Protein AF-A0A915HJ52-F1 (afdb_monomer)

Nearest PDB structures (foldseek):
  5urd-assembly2_B  TM=9.051E-01  e=7.622E-12  Rattus norvegicus
  4yaw-assembly2_B  TM=9.051E-01  e=9.285E-12  Rattus norvegicus
  4yau-assembly2_B  TM=9.043E-01  e=3.696E-11  Rattus norvegicus
  4yaf-assembly2_B  TM=9.057E-01  e=5.485E-11  Rattus norvegicus
  4y9u-assembly2_B  TM=9.051E-01  e=6.256E-11  Rattus norvegicus

Organism: Romanomermis culicivorax (NCBI:txid13658)

Structure (mmCIF, N/CA/C/O backbone):
data_AF-A0A915HJ52-F1
#
_entry.id   AF-A0A915HJ52-F1
#
loop_
_atom_site.group_PDB
_atom_site.id
_atom_site.type_symbol
_atom_site.label_atom_id
_atom_site.label_alt_id
_atom_site.label_comp_id
_atom_site.label_asym_id
_atom_site.label_entity_id
_atom_site.label_seq_id
_atom_site.pdbx_PDB_ins_code
_atom_site.Cartn_x
_atom_site.Cartn_y
_atom_site.Cartn_z
_atom_site.occupancy
_atom_site.B_iso_or_equiv
_atom_site.auth_seq_id
_atom_site.auth_comp_id
_atom_site.auth_asym_id
_atom_site.auth_atom_id
_atom_site.pdbx_PDB_model_num
ATOM 1 N N . MET A 1 1 ? 25.979 -25.169 0.593 1.00 33.03 1 MET A N 1
ATOM 2 C CA . MET A 1 1 ? 25.124 -24.935 1.778 1.00 33.03 1 MET A CA 1
ATOM 3 C C . MET A 1 1 ? 25.389 -23.531 2.309 1.00 33.03 1 MET A C 1
ATOM 5 O O . MET A 1 1 ? 26.380 -23.335 2.996 1.00 33.03 1 MET A O 1
ATOM 9 N N . ARG A 1 2 ? 24.566 -22.539 1.954 1.00 26.84 2 ARG A N 1
ATOM 10 C CA . ARG A 1 2 ? 24.573 -21.218 2.603 1.00 26.84 2 ARG A CA 1
ATOM 11 C C . ARG A 1 2 ? 23.201 -21.026 3.238 1.00 26.84 2 ARG A C 1
ATOM 13 O O . ARG A 1 2 ? 22.196 -21.135 2.545 1.00 26.84 2 ARG A O 1
ATOM 20 N N . ARG A 1 3 ? 23.181 -20.844 4.558 1.00 34.38 3 ARG A N 1
ATOM 21 C CA . ARG A 1 3 ? 21.991 -20.479 5.329 1.00 34.38 3 ARG A CA 1
ATOM 22 C C . ARG A 1 3 ? 21.735 -18.994 5.070 1.00 34.38 3 ARG A C 1
ATOM 24 O O . ARG A 1 3 ? 22.523 -18.172 5.519 1.00 34.38 3 ARG A O 1
ATOM 31 N N . SER A 1 4 ? 20.692 -18.665 4.317 1.00 31.42 4 SER A N 1
ATOM 32 C CA . SER A 1 4 ? 20.144 -17.311 4.267 1.00 31.42 4 SER A CA 1
ATOM 33 C C . SER A 1 4 ? 19.200 -17.141 5.457 1.00 31.42 4 SER A C 1
ATOM 35 O O . SER A 1 4 ? 18.207 -17.855 5.589 1.00 31.42 4 SER A O 1
ATOM 37 N N . SER A 1 5 ? 19.555 -16.234 6.364 1.00 38.84 5 SER A N 1
ATOM 38 C CA . SER A 1 5 ? 18.674 -15.739 7.416 1.00 38.84 5 SER A CA 1
ATOM 39 C C . SER A 1 5 ? 17.611 -14.862 6.765 1.00 38.84 5 SER A C 1
ATOM 41 O O . SER A 1 5 ? 17.910 -13.754 6.329 1.00 38.84 5 SER A O 1
ATOM 43 N N . ILE A 1 6 ? 16.387 -15.362 6.670 1.00 35.47 6 ILE A N 1
ATOM 44 C CA . ILE A 1 6 ? 15.240 -14.545 6.284 1.00 35.47 6 ILE A CA 1
ATOM 45 C C . ILE A 1 6 ? 14.340 -14.514 7.513 1.00 35.47 6 ILE A C 1
ATOM 47 O O . ILE A 1 6 ? 13.908 -15.563 7.994 1.00 35.47 6 ILE A O 1
ATOM 51 N N . ALA A 1 7 ? 14.111 -13.317 8.047 1.00 40.75 7 ALA A N 1
ATOM 52 C CA . ALA A 1 7 ? 13.037 -13.067 8.992 1.00 40.75 7 ALA A CA 1
ATOM 53 C C . ALA A 1 7 ? 11.724 -13.397 8.263 1.00 40.75 7 ALA A C 1
ATOM 55 O O . ALA A 1 7 ? 11.357 -12.726 7.304 1.00 40.75 7 ALA A O 1
ATOM 56 N N . GLN A 1 8 ? 11.078 -14.511 8.612 1.00 44.22 8 GLN A N 1
ATOM 57 C CA . GLN A 1 8 ? 9.908 -15.002 7.881 1.00 44.22 8 GLN A CA 1
ATOM 58 C C . GLN A 1 8 ? 8.678 -14.959 8.781 1.00 44.22 8 GLN A C 1
ATOM 60 O O . GLN A 1 8 ? 8.591 -15.664 9.781 1.00 44.22 8 GLN A O 1
ATOM 65 N N . ASN A 1 9 ? 7.738 -14.098 8.389 1.00 38.50 9 ASN A N 1
ATOM 66 C CA . ASN A 1 9 ? 6.472 -13.817 9.055 1.00 38.50 9 ASN A CA 1
ATOM 67 C C . ASN A 1 9 ? 5.678 -15.093 9.384 1.00 38.50 9 ASN A C 1
ATOM 69 O O . ASN A 1 9 ? 5.149 -15.777 8.502 1.00 38.50 9 ASN A O 1
ATOM 73 N N . PHE A 1 10 ? 5.574 -15.386 10.679 1.00 41.25 10 PHE A N 1
ATOM 74 C CA . PHE A 1 10 ? 4.854 -16.526 11.231 1.00 41.25 10 PHE A CA 1
ATOM 75 C C . PHE A 1 10 ? 3.342 -16.273 11.239 1.00 41.25 10 PHE A C 1
ATOM 77 O O . PHE A 1 10 ? 2.871 -15.262 11.754 1.00 41.25 10 PHE A O 1
ATOM 84 N N . LYS A 1 11 ? 2.553 -17.217 10.710 1.00 39.06 11 LYS A N 1
ATOM 85 C CA . LYS A 1 11 ? 1.104 -17.253 10.952 1.00 39.06 11 LYS A CA 1
ATOM 86 C C . LYS A 1 11 ? 0.814 -18.067 12.207 1.00 39.06 11 LYS A C 1
ATOM 88 O O . LYS A 1 11 ? 0.942 -19.288 12.200 1.00 39.06 11 LYS A O 1
ATOM 93 N N . ALA A 1 12 ? 0.397 -17.368 13.253 1.00 42.97 12 ALA A N 1
ATOM 94 C CA . ALA A 1 12 ? -0.195 -17.927 14.457 1.00 42.97 12 ALA A CA 1
ATOM 95 C C . ALA A 1 12 ? -1.623 -18.431 14.199 1.00 42.97 12 ALA A C 1
ATOM 97 O O . ALA A 1 12 ? -2.402 -17.752 13.532 1.00 42.97 12 ALA A O 1
ATOM 98 N N . CYS A 1 13 ? -1.987 -19.586 14.764 1.00 43.34 13 CYS A N 1
ATOM 99 C CA . CYS A 1 13 ? -3.364 -20.101 14.738 1.00 43.34 13 CYS A CA 1
ATOM 100 C C . CYS A 1 13 ? -4.278 -19.422 15.784 1.00 43.34 13 CYS A C 1
ATOM 102 O O . CYS A 1 13 ? -5.489 -19.606 15.745 1.00 43.34 13 CYS A O 1
ATOM 104 N N . CYS A 1 14 ? -3.717 -18.633 16.707 1.00 49.06 14 CYS A N 1
ATOM 105 C CA . CYS A 1 14 ? -4.461 -17.856 17.696 1.00 49.06 14 CYS A CA 1
ATOM 106 C C . CYS A 1 14 ? -3.592 -16.675 18.178 1.00 49.06 14 CYS A C 1
ATOM 108 O O . CYS A 1 14 ? -2.430 -16.922 18.520 1.00 49.06 14 CYS A O 1
ATOM 110 N N . PRO A 1 15 ? -4.093 -15.424 18.205 1.00 55.38 15 PRO A N 1
ATOM 111 C CA . PRO A 1 15 ? -3.373 -14.292 18.798 1.00 55.38 15 PRO A CA 1
ATOM 112 C C . PRO A 1 15 ? -3.034 -14.539 20.275 1.00 55.38 15 PRO A C 1
ATOM 114 O O . PRO A 1 15 ? -1.915 -14.265 20.706 1.00 55.38 15 PRO A O 1
ATOM 117 N N . ASP A 1 16 ? -3.965 -15.151 21.010 1.00 56.38 16 ASP A N 1
ATOM 118 C CA . ASP A 1 16 ? -3.857 -15.371 22.457 1.00 56.38 16 ASP A CA 1
ATOM 119 C C . ASP A 1 16 ? -2.722 -16.342 22.800 1.00 56.38 16 ASP A C 1
ATOM 121 O O . ASP A 1 16 ? -1.916 -16.084 23.690 1.00 56.38 16 ASP A O 1
ATOM 125 N N . CYS A 1 17 ? -2.563 -17.407 22.005 1.00 53.81 17 CYS A N 1
ATOM 126 C CA . CYS A 1 17 ? -1.459 -18.347 22.185 1.00 53.81 17 CYS A CA 1
ATOM 127 C C . CYS A 1 17 ? -0.090 -17.708 21.939 1.00 53.81 17 CYS A C 1
ATOM 129 O O . CYS A 1 17 ? 0.882 -18.226 22.459 1.00 53.81 17 CYS A O 1
ATOM 131 N N . PHE A 1 18 ? 0.026 -16.641 21.142 1.00 57.41 18 PHE A N 1
ATOM 132 C CA . PHE A 1 18 ? 1.305 -15.943 20.942 1.00 57.41 18 PHE A CA 1
ATOM 133 C C . PHE A 1 18 ? 1.568 -14.890 22.015 1.00 57.41 18 PHE A C 1
ATOM 135 O O . PHE A 1 18 ? 2.727 -14.675 22.373 1.00 57.41 18 PHE A O 1
ATOM 142 N N . HIS A 1 19 ? 0.517 -14.269 22.552 1.00 55.62 19 HIS A N 1
ATOM 143 C CA . HIS A 1 19 ? 0.646 -13.342 23.669 1.00 55.62 19 HIS A CA 1
ATOM 144 C C . HIS A 1 19 ? 1.250 -14.047 24.896 1.00 55.62 19 HIS A C 1
ATOM 146 O O . HIS A 1 19 ? 2.295 -13.615 25.383 1.00 55.62 19 HIS A O 1
ATOM 152 N N . ASP A 1 20 ? 0.709 -15.202 25.293 1.00 53.00 20 ASP A N 1
ATOM 153 C CA . ASP A 1 20 ? 1.191 -15.993 26.442 1.00 53.00 20 ASP A CA 1
ATOM 154 C C . ASP A 1 20 ? 2.661 -16.444 26.330 1.00 53.00 20 ASP A C 1
ATOM 156 O O . ASP A 1 20 ? 3.373 -16.569 27.333 1.00 53.00 20 ASP A O 1
ATOM 160 N N . LEU A 1 21 ? 3.154 -16.635 25.103 1.00 57.53 21 LEU A N 1
ATOM 161 C CA . LEU A 1 21 ? 4.549 -16.999 24.831 1.00 57.53 21 LEU A CA 1
ATOM 162 C C . LEU A 1 21 ? 5.514 -15.825 25.008 1.00 57.53 21 LEU A C 1
ATOM 164 O O . LEU A 1 21 ? 6.686 -16.043 25.303 1.00 57.53 21 LEU A O 1
ATOM 168 N N . SER A 1 22 ? 5.032 -14.593 24.826 1.00 56.41 22 SER A N 1
ATOM 169 C CA . SER A 1 22 ? 5.846 -13.377 24.937 1.00 56.41 22 SER A CA 1
ATOM 170 C C . SER A 1 22 ? 5.979 -12.865 26.376 1.00 56.41 22 SER A C 1
ATOM 172 O O . SER A 1 22 ? 6.959 -12.195 26.692 1.00 56.41 22 SER A O 1
ATOM 174 N N . VAL A 1 23 ? 5.028 -13.207 27.258 1.00 55.59 23 VAL A N 1
ATOM 175 C CA . VAL A 1 23 ? 4.903 -12.632 28.615 1.00 55.59 23 VAL A CA 1
ATOM 176 C C . VAL A 1 23 ? 5.371 -13.588 29.730 1.00 55.59 23 VAL A C 1
ATOM 178 O O . VAL A 1 23 ? 5.481 -13.196 30.890 1.00 55.59 23 VAL A O 1
ATOM 181 N N . SER A 1 24 ? 5.698 -14.844 29.415 1.00 50.12 24 SER A N 1
ATOM 182 C CA . SER A 1 24 ? 6.086 -15.837 30.426 1.00 50.12 24 SER A CA 1
ATOM 183 C C . SER A 1 24 ? 7.527 -15.623 30.948 1.00 50.12 24 SER A C 1
ATOM 185 O O . SER A 1 24 ? 8.474 -15.775 30.177 1.00 50.12 24 SER A O 1
ATOM 187 N N . PRO A 1 25 ? 7.756 -15.379 32.261 1.00 52.94 25 PRO A N 1
ATOM 188 C CA . PRO A 1 25 ? 9.089 -15.187 32.860 1.00 52.94 25 PRO A CA 1
ATOM 189 C C . PRO A 1 25 ? 9.842 -16.513 33.088 1.00 52.94 25 PRO A C 1
ATOM 191 O O . PRO A 1 25 ? 10.716 -16.623 33.953 1.00 52.94 25 PRO A O 1
ATOM 194 N N . VAL A 1 26 ? 9.466 -17.567 32.367 1.00 53.81 26 VAL A N 1
ATOM 195 C CA . VAL A 1 26 ? 9.978 -18.915 32.600 1.00 53.81 26 VAL A CA 1
ATOM 196 C C . VAL A 1 26 ? 11.264 -19.085 31.795 1.00 53.81 26 VAL A C 1
ATOM 198 O O . VAL A 1 26 ? 11.318 -18.727 30.621 1.00 53.81 26 VAL A O 1
ATOM 201 N N . LYS A 1 27 ? 12.309 -19.624 32.448 1.00 50.88 27 LYS A N 1
ATOM 202 C CA . LYS A 1 27 ? 13.578 -20.091 31.847 1.00 50.88 27 LYS A CA 1
ATOM 203 C C . LYS A 1 27 ? 13.357 -20.654 30.438 1.00 50.88 27 LYS A C 1
ATOM 205 O O . LYS A 1 27 ? 12.328 -21.300 30.259 1.00 50.88 27 LYS A O 1
ATOM 210 N N . PRO A 1 28 ? 14.321 -20.516 29.501 1.00 53.81 28 PRO A N 1
ATOM 211 C CA . PRO A 1 28 ? 14.149 -20.875 28.096 1.00 53.81 28 PRO A CA 1
ATOM 212 C C . PRO A 1 28 ? 13.979 -22.392 27.944 1.00 53.81 28 PRO A C 1
ATOM 214 O O . PRO A 1 28 ? 14.900 -23.124 27.592 1.00 53.81 28 PRO A O 1
ATOM 217 N N . LEU A 1 29 ? 12.782 -22.880 28.247 1.00 60.94 29 LEU A N 1
ATOM 218 C CA . LEU A 1 29 ? 12.256 -24.116 27.725 1.00 60.94 29 LEU A CA 1
ATOM 219 C C . LEU A 1 29 ? 12.119 -23.850 26.238 1.00 60.94 29 LEU A C 1
ATOM 221 O O . LEU A 1 29 ? 11.458 -22.899 25.828 1.00 60.94 29 LEU A O 1
ATOM 225 N N . MET A 1 30 ? 12.846 -24.638 25.455 1.00 63.53 30 MET A N 1
ATOM 226 C CA . MET A 1 30 ? 12.885 -24.560 24.006 1.00 63.53 30 MET A CA 1
ATOM 227 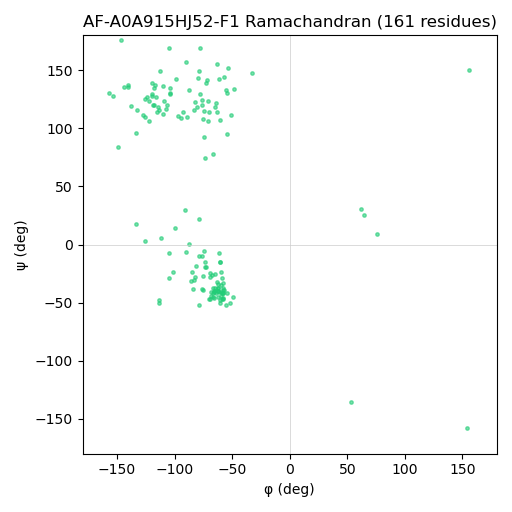C C . MET A 1 30 ? 11.454 -24.655 23.468 1.00 63.53 30 MET A C 1
ATOM 229 O O . MET A 1 30 ? 10.885 -25.738 23.334 1.00 63.53 30 MET A O 1
ATOM 233 N N . LEU A 1 31 ? 10.849 -23.497 23.230 1.00 71.75 31 LEU A N 1
ATOM 234 C CA . LEU A 1 31 ? 9.476 -23.405 22.795 1.00 71.75 31 LEU A CA 1
ATOM 235 C C . LEU A 1 31 ? 9.421 -23.822 21.329 1.00 71.75 31 LEU A C 1
ATOM 237 O O . LEU A 1 31 ? 9.996 -23.171 20.458 1.00 71.75 31 LEU A O 1
ATOM 241 N N . THR A 1 32 ? 8.741 -24.931 21.061 1.00 79.06 32 THR A N 1
ATOM 242 C CA . THR A 1 32 ? 8.582 -25.435 19.699 1.00 79.06 32 THR A CA 1
ATOM 243 C C . THR A 1 32 ? 7.270 -24.917 19.129 1.00 79.06 32 THR A C 1
ATOM 245 O O . THR A 1 32 ? 6.194 -25.347 19.537 1.00 79.06 32 THR A O 1
ATOM 248 N N . ILE A 1 33 ? 7.356 -23.986 18.177 1.00 83.44 33 ILE A N 1
ATOM 249 C CA . ILE A 1 33 ? 6.199 -23.509 17.415 1.00 83.44 33 ILE A CA 1
ATOM 250 C C . ILE A 1 33 ? 6.099 -24.353 16.145 1.00 83.44 33 ILE A C 1
ATOM 252 O O . ILE A 1 33 ? 6.969 -24.300 15.275 1.00 83.44 33 ILE A O 1
ATOM 256 N N . HIS A 1 34 ? 5.029 -25.137 16.031 1.00 86.56 34 HIS A N 1
ATOM 257 C CA . HIS A 1 34 ? 4.747 -25.898 14.819 1.00 86.56 34 HIS A CA 1
ATOM 258 C C . HIS A 1 34 ? 4.099 -24.992 13.772 1.00 86.56 34 HIS A C 1
ATOM 260 O O . HIS A 1 34 ? 3.014 -24.451 13.981 1.00 86.56 34 HIS A O 1
ATOM 266 N N . VAL A 1 35 ? 4.768 -24.838 12.631 1.00 85.12 35 VAL A N 1
ATOM 267 C CA . VAL A 1 35 ? 4.315 -24.002 11.516 1.00 85.12 35 VAL A CA 1
ATOM 268 C C . VAL A 1 35 ? 4.106 -24.893 10.303 1.00 85.12 35 VAL A C 1
ATOM 270 O O . VAL A 1 35 ? 4.955 -25.721 9.976 1.00 85.12 35 VAL A O 1
ATOM 273 N N . TYR A 1 36 ? 2.985 -24.704 9.613 1.00 87.00 36 TYR A N 1
ATOM 274 C CA . TYR A 1 36 ? 2.671 -25.433 8.390 1.00 87.00 36 TYR A CA 1
ATOM 275 C C . TYR A 1 36 ? 2.515 -24.463 7.229 1.00 87.00 36 TYR A C 1
ATOM 277 O O . TYR A 1 36 ? 1.905 -23.399 7.353 1.00 87.00 36 TYR A O 1
ATOM 285 N N . TRP A 1 37 ? 3.050 -24.848 6.074 1.00 84.00 37 TRP A N 1
ATOM 286 C CA . TRP A 1 37 ? 2.931 -24.039 4.874 1.00 84.00 37 TRP A CA 1
ATOM 287 C C . TRP A 1 37 ? 1.532 -24.174 4.274 1.00 84.00 37 TRP A C 1
ATOM 289 O O . TRP A 1 37 ? 1.079 -25.272 3.943 1.00 84.00 37 TRP A O 1
ATOM 299 N N . LYS A 1 38 ? 0.846 -23.047 4.083 1.00 84.06 38 LYS A N 1
ATOM 300 C CA . LYS A 1 38 ? -0.385 -23.014 3.289 1.00 84.06 38 LYS A CA 1
ATOM 301 C C . LYS A 1 38 ? -0.013 -22.998 1.808 1.00 84.06 38 LYS A C 1
ATOM 303 O O . LYS A 1 38 ? 0.935 -22.320 1.419 1.00 84.06 38 LYS A O 1
ATOM 308 N N . LYS A 1 39 ? -0.790 -23.686 0.963 1.00 84.00 39 LYS A N 1
ATOM 309 C CA . LYS A 1 39 ? -0.650 -23.555 -0.497 1.00 84.00 39 LYS A CA 1
ATOM 310 C C . LYS A 1 39 ? -0.600 -22.063 -0.884 1.00 84.00 39 LYS A C 1
ATOM 312 O O . LYS A 1 39 ? -1.416 -21.297 -0.358 1.00 84.00 39 LYS A O 1
ATOM 317 N N . PRO A 1 40 ? 0.336 -21.647 -1.758 1.00 76.94 40 PRO A N 1
ATOM 318 C CA . PRO A 1 40 ? 0.497 -20.242 -2.109 1.00 76.94 40 PRO A CA 1
ATOM 319 C C . PRO A 1 40 ? -0.814 -19.658 -2.631 1.00 76.94 40 PRO A C 1
ATOM 321 O O . PRO A 1 40 ? -1.473 -20.267 -3.470 1.00 76.94 40 PRO A O 1
ATOM 324 N N . SER A 1 41 ? -1.186 -18.480 -2.135 1.00 80.00 41 SER A N 1
ATOM 325 C CA . SER A 1 41 ? -2.325 -17.739 -2.680 1.00 80.00 41 SER A CA 1
ATOM 326 C C . SER A 1 41 ? -1.953 -17.033 -3.989 1.00 80.00 41 SER A C 1
ATOM 328 O O . SER A 1 41 ? -0.771 -16.909 -4.323 1.00 80.00 41 SER A O 1
ATOM 330 N N . ASN A 1 42 ? -2.959 -16.507 -4.690 1.00 82.62 42 ASN A N 1
ATOM 331 C CA . ASN A 1 42 ? -2.757 -15.654 -5.866 1.00 82.62 42 ASN A CA 1
ATOM 332 C C . ASN A 1 42 ? -2.272 -14.237 -5.510 1.00 82.62 42 ASN A C 1
ATOM 334 O O . ASN A 1 42 ? -1.938 -13.467 -6.404 1.00 82.62 42 ASN A O 1
ATOM 338 N N . PHE A 1 43 ? -2.202 -13.887 -4.221 1.00 85.25 43 PHE A N 1
ATOM 339 C CA . PHE A 1 43 ? -1.666 -12.609 -3.766 1.00 85.25 43 PHE A CA 1
ATOM 340 C C . PHE A 1 43 ? -0.137 -12.614 -3.893 1.00 85.25 43 PHE A C 1
ATOM 342 O O . PHE A 1 43 ? 0.574 -13.106 -3.015 1.00 85.25 43 PHE A O 1
ATOM 349 N N . ARG A 1 44 ? 0.366 -12.128 -5.032 1.00 84.38 44 ARG A N 1
ATOM 350 C CA . ARG A 1 44 ? 1.798 -12.040 -5.340 1.00 84.38 44 ARG A CA 1
ATOM 351 C C . ARG A 1 44 ? 2.129 -10.662 -5.880 1.00 84.38 44 ARG A C 1
ATOM 353 O O . ARG A 1 44 ? 1.692 -10.307 -6.971 1.00 84.38 44 ARG A O 1
ATOM 360 N N . LEU A 1 45 ? 2.948 -9.926 -5.142 1.00 85.62 45 LEU A N 1
ATOM 361 C CA . LEU A 1 45 ? 3.495 -8.670 -5.621 1.00 85.62 45 LEU A CA 1
ATOM 362 C C . LEU A 1 45 ? 4.713 -8.980 -6.490 1.00 85.62 45 LEU A C 1
ATOM 364 O O . LEU A 1 45 ? 5.655 -9.642 -6.053 1.00 85.62 45 LEU A O 1
ATOM 368 N N . LYS A 1 46 ? 4.685 -8.532 -7.747 1.00 82.25 46 LYS A N 1
ATOM 369 C CA . LYS A 1 46 ? 5.843 -8.662 -8.636 1.00 82.25 46 LYS A CA 1
ATOM 370 C C . LYS A 1 46 ? 6.940 -7.715 -8.150 1.00 82.25 46 LYS A C 1
ATOM 372 O O . LYS A 1 46 ? 6.761 -6.497 -8.211 1.00 82.25 46 LYS A O 1
ATOM 377 N N . LEU A 1 47 ? 8.047 -8.297 -7.686 1.00 74.94 47 LEU A N 1
ATOM 378 C CA . LEU A 1 47 ? 9.242 -7.581 -7.222 1.00 74.94 47 LEU A CA 1
ATOM 379 C C . LEU A 1 47 ? 9.892 -6.762 -8.343 1.00 74.94 47 LEU A C 1
ATOM 381 O O . LEU A 1 47 ? 10.353 -5.656 -8.102 1.00 74.94 47 LEU A O 1
ATOM 385 N N . ASN A 1 48 ? 9.827 -7.262 -9.580 1.00 63.97 48 ASN A N 1
ATOM 386 C CA . ASN A 1 48 ? 10.383 -6.600 -10.755 1.00 63.97 48 ASN A CA 1
ATOM 387 C C . ASN A 1 48 ? 9.272 -6.086 -11.674 1.00 63.97 48 ASN A C 1
ATOM 389 O O . ASN A 1 48 ? 8.305 -6.797 -11.966 1.00 63.97 48 ASN A O 1
ATOM 393 N N . GLY A 1 49 ? 9.436 -4.858 -12.163 1.00 68.31 49 GLY A N 1
ATOM 394 C CA . GLY A 1 49 ? 8.558 -4.261 -13.163 1.00 68.31 49 GLY A CA 1
ATOM 395 C C . GLY A 1 49 ? 8.574 -2.740 -13.112 1.00 68.31 49 GLY A C 1
ATOM 396 O O . GLY A 1 49 ? 8.753 -2.145 -12.056 1.00 68.31 49 GLY A O 1
ATOM 397 N N . ASN A 1 50 ? 8.344 -2.108 -14.259 1.00 79.44 50 ASN A N 1
ATOM 398 C CA . ASN A 1 50 ? 8.303 -0.650 -14.385 1.00 79.44 50 ASN A CA 1
ATOM 399 C C . ASN A 1 50 ? 6.885 -0.084 -14.195 1.00 79.44 50 ASN A C 1
ATOM 401 O O . ASN A 1 50 ? 6.511 0.896 -14.824 1.00 79.44 50 ASN A O 1
ATOM 405 N N . SER A 1 51 ? 6.080 -0.767 -13.389 1.00 86.69 51 SER A N 1
ATOM 406 C CA . SER A 1 51 ? 4.632 -0.578 -13.313 1.00 86.69 51 SER A CA 1
ATOM 407 C C . SER A 1 51 ? 4.226 -0.091 -11.933 1.00 86.69 51 SER A C 1
ATOM 409 O O . SER A 1 51 ? 4.689 -0.641 -10.931 1.00 86.69 51 SER A O 1
ATOM 411 N N . THR A 1 52 ? 3.319 0.870 -11.899 1.00 92.62 52 THR A N 1
ATOM 412 C CA . THR A 1 52 ? 2.793 1.534 -10.709 1.00 92.62 52 THR A CA 1
ATOM 413 C C . THR A 1 52 ? 2.172 0.536 -9.726 1.00 92.62 52 THR A C 1
ATOM 415 O O . THR A 1 52 ? 1.570 -0.480 -10.108 1.00 92.62 52 THR A O 1
ATOM 418 N N . ARG A 1 53 ? 2.335 0.808 -8.430 1.00 94.50 53 ARG A N 1
ATOM 419 C CA . ARG A 1 53 ? 1.791 0.011 -7.326 1.00 94.50 53 ARG A CA 1
ATOM 420 C C . ARG A 1 53 ? 0.910 0.875 -6.439 1.00 94.50 53 ARG A C 1
ATOM 422 O O . ARG A 1 53 ? 1.379 1.870 -5.897 1.00 94.50 53 ARG A O 1
ATOM 429 N N . LEU A 1 54 ? -0.342 0.459 -6.258 1.00 96.00 54 LEU A N 1
ATOM 430 C CA . LEU A 1 54 ? -1.237 1.001 -5.237 1.00 96.00 54 LEU A CA 1
ATOM 431 C C . LEU A 1 54 ? -1.439 -0.074 -4.167 1.00 96.00 54 LEU A C 1
ATOM 433 O O . LEU A 1 54 ? -2.003 -1.132 -4.445 1.00 96.00 54 LEU A O 1
ATOM 437 N N . LEU A 1 55 ? -0.927 0.173 -2.967 1.00 96.31 55 LEU A N 1
ATOM 438 C CA . LEU A 1 55 ? -0.947 -0.747 -1.834 1.00 96.31 55 LEU A CA 1
ATOM 439 C C . LEU A 1 55 ? -1.924 -0.203 -0.787 1.00 96.31 55 LEU A C 1
ATOM 441 O O . LEU A 1 55 ? -1.781 0.938 -0.362 1.00 96.31 55 LEU A O 1
ATOM 445 N N . ILE A 1 56 ? -2.924 -0.982 -0.382 1.00 96.62 56 ILE A N 1
ATOM 446 C CA . ILE A 1 56 ? -3.966 -0.567 0.568 1.00 96.62 56 ILE A CA 1
ATOM 447 C C . ILE A 1 56 ? -4.003 -1.576 1.710 1.00 96.62 56 ILE A C 1
ATOM 449 O O . ILE A 1 56 ? -4.406 -2.725 1.518 1.00 96.62 56 ILE A O 1
ATOM 453 N N . GLY A 1 57 ? -3.550 -1.152 2.890 1.00 95.19 57 GLY A N 1
ATOM 454 C CA . GLY A 1 57 ? -3.346 -2.036 4.034 1.00 95.19 57 GLY A CA 1
ATOM 455 C C . GLY A 1 57 ? -3.545 -1.347 5.374 1.00 95.19 57 GLY A C 1
ATOM 456 O O . GLY A 1 57 ? -2.554 -0.936 5.967 1.00 95.19 57 GLY A O 1
ATOM 457 N N . PRO A 1 58 ? -4.779 -1.216 5.882 1.00 93.75 58 PRO A N 1
ATOM 458 C CA . PRO A 1 58 ? -5.008 -0.704 7.228 1.00 93.75 58 PRO A CA 1
ATOM 459 C C . PRO A 1 58 ? -4.590 -1.714 8.309 1.00 93.75 58 PRO A C 1
ATOM 461 O O . PRO A 1 58 ? -4.812 -2.923 8.183 1.00 93.75 58 PRO A O 1
ATOM 464 N N . GLY A 1 59 ? -4.004 -1.201 9.393 1.00 91.31 59 GLY A N 1
ATOM 465 C CA . GLY A 1 59 ? -3.536 -1.961 10.549 1.00 91.31 59 GLY A CA 1
ATOM 466 C C . GLY A 1 59 ? -2.601 -3.107 10.163 1.00 91.31 59 GLY A C 1
ATOM 467 O O . GLY A 1 59 ? -1.739 -2.978 9.297 1.00 91.31 59 GLY A O 1
ATOM 468 N N . VAL A 1 60 ? -2.818 -4.283 10.758 1.00 90.94 60 VAL A N 1
ATOM 469 C CA . VAL A 1 60 ? -2.056 -5.508 10.445 1.00 90.94 60 VAL A CA 1
ATOM 470 C C . VAL A 1 60 ? -2.180 -5.961 8.982 1.00 90.94 60 VAL A C 1
ATOM 472 O O . VAL A 1 60 ? -1.364 -6.756 8.515 1.00 90.94 60 VAL A O 1
ATOM 475 N N . GLY A 1 61 ? -3.155 -5.435 8.231 1.00 91.50 61 GLY A N 1
ATOM 476 C CA . GLY A 1 61 ? -3.285 -5.639 6.788 1.00 91.50 61 GLY A CA 1
ATOM 477 C C . GLY A 1 61 ? -2.088 -5.125 5.983 1.00 91.50 61 GLY A C 1
ATOM 478 O O . GLY A 1 61 ? -1.916 -5.524 4.836 1.00 91.50 61 GLY A O 1
ATOM 479 N N . VAL A 1 62 ? -1.216 -4.300 6.574 1.00 94.81 62 VAL A N 1
ATOM 480 C CA . VAL A 1 62 ? 0.014 -3.828 5.925 1.00 94.81 62 VAL A CA 1
ATOM 481 C C . VAL A 1 62 ? 1.111 -4.897 5.818 1.00 94.81 62 VAL A C 1
ATOM 483 O O . VAL A 1 62 ? 2.003 -4.786 4.979 1.00 94.81 62 VAL A O 1
ATOM 486 N N . ALA A 1 63 ? 1.044 -5.966 6.620 1.00 92.75 63 ALA A N 1
ATOM 487 C CA . ALA A 1 63 ? 2.098 -6.978 6.735 1.00 92.75 63 ALA A CA 1
ATOM 488 C C . ALA A 1 63 ? 2.642 -7.547 5.401 1.00 92.75 63 ALA A C 1
ATOM 490 O O . ALA A 1 63 ? 3.864 -7.643 5.253 1.00 92.75 63 ALA A O 1
ATOM 491 N N . PRO A 1 64 ? 1.823 -7.922 4.395 1.00 92.75 64 PRO A N 1
ATOM 492 C CA . PRO A 1 64 ? 2.375 -8.409 3.132 1.00 92.75 64 PRO A CA 1
ATOM 493 C C . PRO A 1 64 ? 3.079 -7.316 2.312 1.00 92.75 64 PRO A C 1
ATOM 495 O O . PRO A 1 64 ? 3.954 -7.640 1.512 1.00 92.75 64 PRO A O 1
ATOM 498 N N . PHE A 1 65 ? 2.725 -6.042 2.499 1.00 95.12 65 PHE A N 1
ATOM 499 C CA . PHE A 1 65 ? 3.390 -4.916 1.838 1.00 95.12 65 PHE A CA 1
ATOM 500 C C . PHE A 1 65 ? 4.738 -4.616 2.474 1.00 95.12 65 PHE A C 1
ATOM 502 O O . PHE A 1 65 ? 5.696 -4.382 1.751 1.00 95.12 65 PHE A O 1
ATOM 509 N N . VAL A 1 66 ? 4.831 -4.724 3.798 1.00 94.69 66 VAL A N 1
ATOM 510 C CA . VAL A 1 66 ? 6.102 -4.643 4.530 1.00 94.69 66 VAL A CA 1
ATOM 511 C C . VAL A 1 66 ? 7.083 -5.677 3.993 1.00 94.69 66 VAL A C 1
ATOM 513 O O . VAL A 1 66 ? 8.150 -5.314 3.517 1.00 94.69 66 VAL A O 1
ATOM 516 N N . SER A 1 67 ? 6.668 -6.945 3.920 1.00 92.94 67 SER A N 1
ATOM 517 C CA . SER A 1 67 ? 7.519 -8.003 3.362 1.00 92.94 67 SER A CA 1
ATOM 518 C C . SER A 1 67 ? 7.921 -7.737 1.905 1.00 92.94 67 SER A C 1
ATOM 520 O O . SER A 1 67 ? 9.024 -8.080 1.494 1.00 92.94 67 SER A O 1
ATOM 522 N N . TYR A 1 68 ? 7.042 -7.134 1.102 1.00 93.12 68 TYR A N 1
ATOM 523 C CA . TYR A 1 68 ? 7.372 -6.742 -0.268 1.00 93.12 68 TYR A CA 1
ATOM 524 C C . TYR A 1 68 ? 8.443 -5.645 -0.323 1.00 93.12 68 TYR A C 1
ATOM 526 O O . TYR A 1 68 ? 9.386 -5.774 -1.101 1.00 93.12 68 TYR A O 1
ATOM 534 N N . LEU A 1 69 ? 8.314 -4.603 0.500 1.00 93.38 69 LEU A N 1
ATOM 535 C CA . LEU A 1 69 ? 9.258 -3.486 0.568 1.00 93.38 69 LEU A CA 1
ATOM 536 C C . LEU A 1 69 ? 10.621 -3.942 1.103 1.00 93.38 69 LEU A C 1
ATOM 538 O O . LEU A 1 69 ? 11.642 -3.652 0.486 1.00 93.38 69 LEU A O 1
ATOM 542 N N . GLU A 1 70 ? 10.629 -4.744 2.168 1.00 93.69 70 GLU A N 1
ATOM 543 C CA . GLU A 1 70 ? 11.843 -5.366 2.708 1.00 93.69 70 GLU A CA 1
ATOM 544 C C . GLU A 1 70 ? 12.544 -6.242 1.667 1.00 93.69 70 GLU A C 1
ATOM 546 O O . GLU A 1 70 ? 13.762 -6.183 1.541 1.00 93.69 70 GLU A O 1
ATOM 551 N N . ASN A 1 71 ? 11.796 -7.027 0.883 1.00 92.12 71 ASN A N 1
ATOM 552 C CA . ASN A 1 71 ? 12.390 -7.855 -0.169 1.00 92.12 71 ASN A CA 1
ATOM 553 C C . ASN A 1 71 ? 13.004 -7.008 -1.292 1.00 92.12 71 ASN A C 1
ATOM 555 O O . ASN A 1 71 ? 14.055 -7.377 -1.807 1.00 92.12 71 ASN A O 1
ATOM 559 N N . ILE A 1 72 ? 12.387 -5.878 -1.667 1.00 91.00 72 ILE A N 1
ATOM 560 C CA . ILE A 1 72 ? 12.989 -4.954 -2.643 1.00 91.00 72 ILE A CA 1
ATOM 561 C C . ILE A 1 72 ? 14.354 -4.479 -2.141 1.00 91.00 72 ILE A C 1
ATOM 563 O O . ILE A 1 72 ? 15.324 -4.511 -2.896 1.00 91.00 72 ILE A O 1
ATOM 567 N N . GLU A 1 73 ? 14.437 -4.067 -0.876 1.00 89.38 73 GLU A N 1
ATOM 568 C CA . GLU A 1 73 ? 15.682 -3.571 -0.290 1.00 89.38 73 GLU A CA 1
ATOM 569 C C . GLU A 1 73 ? 16.726 -4.676 -0.110 1.00 89.38 73 GLU A C 1
ATOM 571 O O . GLU A 1 73 ? 17.881 -4.500 -0.500 1.00 89.38 73 GLU A O 1
ATOM 576 N N . ALA A 1 74 ? 16.327 -5.822 0.444 1.00 90.12 74 ALA A N 1
ATOM 577 C CA . ALA A 1 74 ? 17.220 -6.939 0.735 1.00 90.12 74 ALA A CA 1
ATOM 578 C C . ALA A 1 74 ? 17.857 -7.525 -0.533 1.00 90.12 74 ALA A C 1
ATOM 580 O O . ALA A 1 74 ? 19.040 -7.870 -0.527 1.00 90.12 74 ALA A O 1
ATOM 581 N N . ASP A 1 75 ? 17.094 -7.592 -1.626 1.00 89.94 75 ASP A N 1
ATOM 582 C CA . ASP A 1 75 ? 17.569 -8.098 -2.913 1.00 89.94 75 ASP A CA 1
ATOM 583 C C . ASP A 1 75 ? 18.230 -6.998 -3.774 1.00 89.94 75 ASP A C 1
ATOM 585 O O . ASP A 1 75 ? 18.679 -7.272 -4.890 1.00 89.94 75 ASP A O 1
ATOM 589 N N . GLY A 1 76 ? 18.307 -5.753 -3.280 1.00 87.94 76 GLY A N 1
ATOM 590 C CA . GLY A 1 76 ? 18.893 -4.616 -3.999 1.00 87.94 76 GLY A CA 1
ATOM 591 C C . GLY A 1 76 ? 18.162 -4.285 -5.303 1.00 87.94 76 GLY A C 1
ATOM 592 O O . GLY A 1 76 ? 18.779 -3.859 -6.283 1.00 87.94 76 GLY A O 1
ATOM 593 N N . LEU A 1 77 ? 16.854 -4.540 -5.349 1.00 88.62 77 LEU A N 1
ATOM 594 C CA . LEU A 1 77 ? 16.039 -4.358 -6.541 1.00 88.62 77 LEU A CA 1
ATOM 595 C C . LEU A 1 77 ? 15.685 -2.888 -6.733 1.00 88.62 77 LEU A C 1
ATOM 597 O O . LEU A 1 77 ? 15.506 -2.123 -5.787 1.00 88.62 77 LEU A O 1
ATOM 601 N N . LYS A 1 78 ? 15.527 -2.492 -7.997 1.00 87.06 78 LYS A N 1
ATOM 602 C CA . LYS A 1 78 ? 15.022 -1.160 -8.313 1.00 87.06 78 LYS A CA 1
ATOM 603 C C . LYS A 1 78 ? 13.532 -1.094 -7.941 1.00 87.06 78 LYS A C 1
ATOM 605 O O . LYS A 1 78 ? 12.766 -1.898 -8.483 1.00 87.06 78 LYS A O 1
ATOM 610 N N . PRO A 1 79 ? 13.102 -0.149 -7.084 1.00 87.19 79 PRO A N 1
ATOM 611 C CA . PRO A 1 79 ? 11.691 0.000 -6.767 1.00 87.19 79 PRO A CA 1
ATOM 612 C C . PRO A 1 79 ? 10.885 0.396 -8.016 1.00 87.19 79 PRO A C 1
ATOM 614 O O . PRO A 1 79 ? 11.436 0.977 -8.963 1.00 87.19 79 PRO A O 1
ATOM 617 N N . PRO A 1 80 ? 9.574 0.098 -8.042 1.00 88.25 80 PRO A N 1
ATOM 618 C CA . PRO A 1 80 ? 8.684 0.603 -9.078 1.00 88.25 80 PRO A CA 1
ATOM 619 C C . PRO A 1 80 ? 8.757 2.135 -9.197 1.00 88.25 80 PRO A C 1
ATOM 621 O O . PRO A 1 80 ? 8.999 2.806 -8.195 1.00 88.25 80 PRO A O 1
ATOM 624 N N . PRO A 1 81 ? 8.487 2.715 -10.383 1.00 88.62 81 PRO A N 1
ATOM 625 C CA . PRO A 1 81 ? 8.531 4.168 -10.570 1.00 88.62 81 PRO A CA 1
ATOM 626 C C . PRO A 1 81 ? 7.586 4.935 -9.648 1.00 88.62 81 PRO A C 1
ATOM 628 O O . PRO A 1 81 ? 7.876 6.063 -9.261 1.00 88.62 81 PRO A O 1
ATOM 631 N N . VAL A 1 82 ? 6.438 4.327 -9.342 1.00 93.69 82 VAL A N 1
ATOM 632 C CA . VAL A 1 82 ? 5.420 4.895 -8.466 1.00 93.69 82 VAL A CA 1
ATOM 633 C C . VAL A 1 82 ? 4.895 3.798 -7.549 1.00 93.69 82 VAL A C 1
ATOM 635 O O . VAL A 1 82 ? 4.305 2.820 -8.013 1.00 93.69 82 VAL A O 1
ATOM 638 N N . THR A 1 83 ? 5.066 3.995 -6.245 1.00 95.69 83 THR A N 1
ATOM 639 C CA . THR A 1 83 ? 4.503 3.141 -5.193 1.00 95.69 83 THR A CA 1
ATOM 640 C C . THR A 1 83 ? 3.738 4.011 -4.208 1.00 95.69 83 THR A C 1
ATOM 642 O O . THR A 1 83 ? 4.333 4.815 -3.492 1.00 95.69 83 THR A O 1
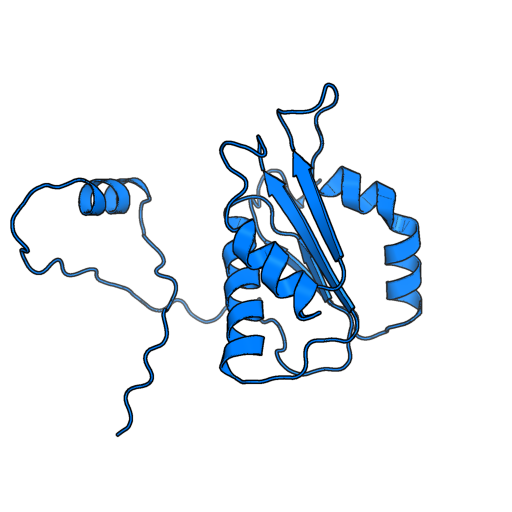ATOM 645 N N . TRP A 1 84 ? 2.416 3.876 -4.174 1.00 97.44 84 TRP A N 1
ATOM 646 C CA . TRP A 1 84 ? 1.574 4.529 -3.174 1.00 97.44 84 TRP A CA 1
ATOM 647 C C . TRP A 1 84 ? 1.125 3.518 -2.132 1.00 97.44 84 TRP A C 1
ATOM 649 O O . TRP A 1 84 ? 0.667 2.431 -2.486 1.00 97.44 84 TRP A O 1
ATOM 659 N N . LEU A 1 85 ? 1.215 3.901 -0.862 1.00 97.56 85 LEU A N 1
ATOM 660 C CA . LEU A 1 85 ? 0.738 3.113 0.264 1.00 97.56 85 LEU A CA 1
ATOM 661 C C . LEU A 1 85 ? -0.350 3.879 1.017 1.00 97.56 85 LEU A C 1
ATOM 663 O O . LEU A 1 85 ? -0.112 4.965 1.539 1.00 97.56 85 LEU A O 1
ATOM 667 N N . PHE A 1 86 ? -1.538 3.290 1.091 1.00 97.19 86 PHE A N 1
ATOM 668 C CA . PHE A 1 86 ? -2.646 3.730 1.925 1.00 97.19 86 PHE A CA 1
ATOM 669 C C . PHE A 1 86 ? -2.632 2.905 3.209 1.00 97.19 86 PHE A C 1
ATOM 671 O O . PHE A 1 86 ? -2.916 1.703 3.195 1.00 97.19 86 PHE A O 1
ATOM 678 N N . PHE A 1 87 ? -2.296 3.562 4.311 1.00 96.44 87 PHE A N 1
ATOM 679 C CA . PHE A 1 87 ? -2.265 2.982 5.644 1.00 96.44 87 PHE A CA 1
ATOM 680 C C . PHE A 1 87 ? -3.368 3.606 6.508 1.00 96.44 87 PHE A C 1
ATOM 682 O O . PHE A 1 87 ? -3.776 4.755 6.315 1.00 96.44 87 PHE A O 1
ATOM 689 N N . GLY A 1 88 ? -3.889 2.835 7.452 1.00 93.31 88 GLY A N 1
ATOM 690 C CA . GLY A 1 88 ? -4.932 3.290 8.363 1.00 93.31 88 GLY A CA 1
ATOM 691 C C . GLY A 1 88 ? -4.734 2.692 9.742 1.00 93.31 88 GLY A C 1
ATOM 692 O O . GLY A 1 88 ? -4.473 1.495 9.850 1.00 93.31 88 GLY A O 1
ATOM 693 N N . CYS A 1 89 ? -4.868 3.511 10.775 1.00 92.56 89 CYS A N 1
ATOM 694 C CA . CYS A 1 89 ? -4.837 3.097 12.174 1.00 92.56 89 CYS A CA 1
ATOM 695 C C . CYS A 1 89 ? -5.784 3.989 12.995 1.00 92.56 89 CYS A C 1
ATOM 697 O O . CYS A 1 89 ? -6.422 4.886 12.439 1.00 92.56 89 CYS A O 1
ATOM 699 N N . ARG A 1 90 ? -5.958 3.723 14.291 1.00 90.19 90 ARG A N 1
ATOM 700 C CA . ARG A 1 90 ? -6.888 4.502 15.120 1.00 90.19 90 ARG A CA 1
ATOM 701 C C . ARG A 1 90 ? -6.282 5.834 15.525 1.00 90.19 90 ARG A C 1
ATOM 703 O O . ARG A 1 90 ? -6.902 6.868 15.285 1.00 90.19 90 ARG A O 1
ATOM 710 N N . LYS A 1 91 ? -5.078 5.807 16.094 1.00 89.44 91 LYS A N 1
ATOM 711 C CA . LYS A 1 91 ? -4.374 6.972 16.631 1.00 89.44 91 LYS A CA 1
ATOM 712 C C . LYS A 1 91 ? -2.886 6.896 16.321 1.00 89.44 91 LYS A C 1
ATOM 714 O O . LYS A 1 91 ? -2.232 5.873 16.513 1.00 89.44 91 LYS A O 1
ATOM 719 N N . LYS A 1 92 ? -2.332 8.025 15.917 1.00 88.50 92 LYS A N 1
ATOM 720 C CA . LYS A 1 92 ? -0.933 8.226 15.562 1.00 88.50 92 LYS A CA 1
ATOM 721 C C . LYS A 1 92 ? 0.031 7.804 16.662 1.00 88.50 92 LYS A C 1
ATOM 723 O O . LYS A 1 92 ? 1.036 7.173 16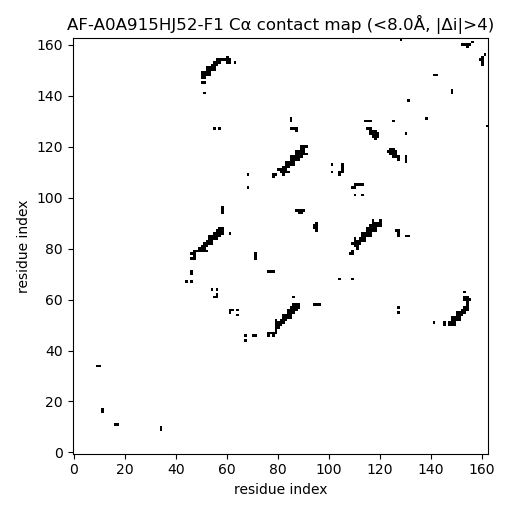.356 1.00 88.50 92 LYS A O 1
ATOM 728 N N . ASP A 1 93 ? -0.289 8.119 17.913 1.00 87.31 93 ASP A N 1
ATOM 729 C CA . ASP A 1 93 ? 0.609 7.879 19.047 1.00 87.31 93 ASP A CA 1
ATOM 730 C C . ASP A 1 93 ? 0.422 6.496 19.701 1.00 87.31 93 ASP A C 1
ATOM 732 O O . ASP A 1 93 ? 1.199 6.130 20.579 1.00 87.31 93 ASP A O 1
ATOM 736 N N . GLU A 1 94 ? -0.585 5.713 19.287 1.00 85.62 94 GLU A N 1
ATOM 737 C CA . GLU A 1 94 ? -0.868 4.393 19.877 1.00 85.62 94 GLU A CA 1
ATOM 738 C C . GLU A 1 94 ? -0.635 3.234 18.901 1.00 85.62 94 GLU A C 1
ATOM 740 O O . GLU A 1 94 ? -0.021 2.236 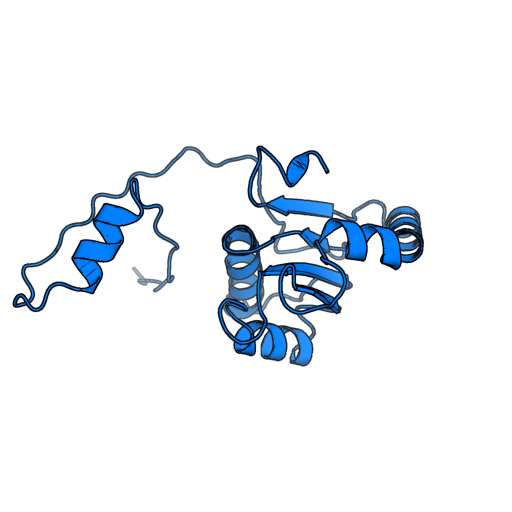19.274 1.00 85.62 94 GLU A O 1
ATOM 745 N N . ASP A 1 95 ? -1.139 3.322 17.666 1.00 86.50 95 ASP A N 1
ATOM 746 C CA . ASP A 1 95 ? -1.187 2.176 16.749 1.00 86.50 95 ASP A CA 1
ATOM 747 C C . ASP A 1 95 ? -0.714 2.476 15.322 1.00 86.50 95 ASP A C 1
ATOM 749 O O . ASP A 1 95 ? -0.929 1.671 14.407 1.00 86.50 95 ASP A O 1
ATOM 753 N N . PHE A 1 96 ? 0.015 3.580 15.132 1.00 90.06 96 PHE A N 1
ATOM 754 C CA . PHE A 1 96 ? 0.782 3.813 13.912 1.00 90.06 96 PHE A CA 1
ATOM 755 C C . PHE A 1 96 ? 2.036 2.930 13.878 1.00 90.06 96 PHE A C 1
ATOM 757 O O . PHE A 1 96 ? 3.166 3.369 14.084 1.00 90.06 96 PHE A O 1
ATOM 764 N N . ILE A 1 97 ? 1.811 1.646 13.608 1.00 87.19 97 ILE A N 1
ATOM 765 C CA . ILE A 1 97 ? 2.874 0.655 13.474 1.00 87.19 97 ILE A CA 1
ATOM 766 C C . ILE A 1 97 ? 3.813 1.017 12.314 1.00 87.19 97 ILE A C 1
ATOM 768 O O . ILE A 1 97 ? 3.354 1.453 11.260 1.00 87.19 97 ILE A O 1
ATOM 772 N N . LEU A 1 98 ? 5.116 0.771 12.499 1.00 90.94 98 LEU A N 1
ATOM 773 C CA . LEU A 1 98 ? 6.161 0.880 11.464 1.00 90.94 98 LEU A CA 1
ATOM 774 C C . LEU A 1 98 ? 6.394 2.293 10.913 1.00 90.94 98 LEU A C 1
ATOM 776 O O . LEU A 1 98 ? 6.869 2.446 9.788 1.00 90.94 98 LEU A O 1
ATOM 780 N N . LYS A 1 99 ? 6.078 3.326 11.697 1.00 93.25 99 LYS A N 1
ATOM 781 C CA . LYS A 1 99 ? 6.272 4.724 11.309 1.00 93.25 99 LYS A CA 1
ATOM 782 C C . LYS A 1 99 ? 7.702 4.997 10.825 1.00 93.25 99 LYS A C 1
ATOM 784 O O . LYS A 1 99 ? 7.873 5.508 9.724 1.00 93.25 99 LYS A O 1
ATOM 789 N N . GLU A 1 100 ? 8.705 4.592 11.599 1.00 94.06 100 GLU A N 1
ATOM 790 C CA . GLU A 1 100 ? 10.117 4.804 11.266 1.00 94.06 100 GLU A CA 1
ATOM 791 C C . GLU A 1 100 ? 10.501 4.084 9.965 1.00 94.06 100 GLU A C 1
ATOM 793 O O . GLU A 1 100 ? 11.182 4.652 9.116 1.00 94.06 100 GLU A O 1
ATOM 798 N N . ASN A 1 101 ? 9.999 2.862 9.754 1.00 95.44 101 ASN A N 1
ATOM 799 C CA . ASN A 1 101 ? 10.241 2.123 8.515 1.00 95.44 101 ASN A CA 1
ATOM 800 C C . ASN A 1 101 ? 9.606 2.814 7.301 1.00 95.44 101 ASN A C 1
ATOM 802 O O . ASN A 1 101 ? 10.210 2.854 6.231 1.00 95.44 101 ASN A O 1
ATOM 806 N N . PHE A 1 102 ? 8.393 3.360 7.443 1.00 96.19 102 PHE A N 1
ATOM 807 C CA . PHE A 1 102 ? 7.771 4.111 6.356 1.00 96.19 102 PHE A CA 1
ATOM 808 C C . PHE A 1 102 ? 8.559 5.368 6.009 1.00 96.19 102 PHE A C 1
ATOM 810 O O . PHE A 1 102 ? 8.737 5.635 4.821 1.00 96.19 102 PHE A O 1
ATOM 817 N N . ASP A 1 103 ? 9.046 6.098 7.013 1.00 95.75 103 ASP A N 1
ATOM 818 C CA . ASP A 1 103 ? 9.882 7.279 6.805 1.00 95.75 103 ASP A CA 1
ATOM 819 C C . ASP A 1 103 ? 11.152 6.900 6.018 1.00 95.75 103 ASP A C 1
ATOM 821 O O . ASP A 1 103 ? 11.431 7.497 4.976 1.00 95.75 103 ASP A O 1
ATOM 825 N N . GLU A 1 104 ? 11.841 5.818 6.399 1.00 96.25 104 GLU A N 1
ATOM 826 C CA . GLU A 1 104 ? 13.002 5.307 5.656 1.00 96.25 104 GLU A CA 1
ATOM 827 C C . GLU A 1 104 ? 12.675 4.923 4.203 1.00 96.25 104 GLU A C 1
ATOM 829 O O . GLU A 1 104 ? 13.430 5.241 3.279 1.00 96.25 104 GLU A O 1
ATOM 834 N N . TRP A 1 105 ? 11.559 4.229 3.961 1.00 96.31 105 TRP A N 1
ATOM 835 C CA . TRP A 1 105 ? 11.172 3.830 2.604 1.00 96.31 105 TRP A CA 1
ATOM 836 C C . TRP A 1 105 ? 10.759 5.015 1.731 1.00 96.31 105 TRP A C 1
ATOM 838 O O . TRP A 1 105 ? 10.916 4.943 0.509 1.00 96.31 105 TRP A O 1
ATOM 848 N N . ILE A 1 106 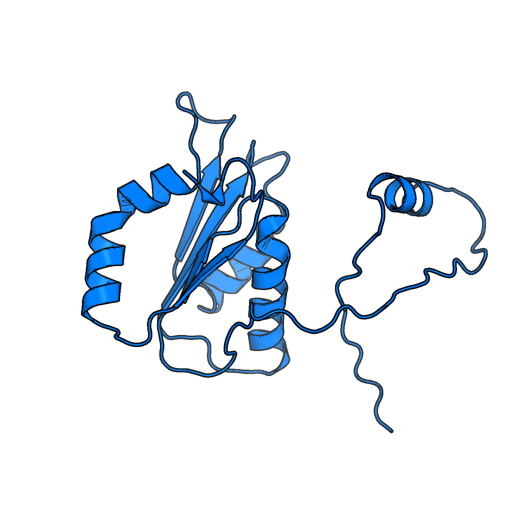? 10.245 6.093 2.326 1.00 96.56 106 ILE A N 1
ATOM 849 C CA . ILE A 1 106 ? 9.976 7.351 1.625 1.00 96.56 106 ILE A CA 1
ATOM 850 C C . ILE A 1 106 ? 11.295 8.037 1.266 1.00 96.56 106 ILE A C 1
ATOM 852 O O . ILE A 1 106 ? 11.481 8.424 0.113 1.00 96.56 106 ILE A O 1
ATOM 856 N N . GLU A 1 107 ? 12.231 8.138 2.213 1.00 95.31 107 GLU A N 1
ATOM 857 C CA . GLU A 1 107 ? 13.545 8.755 1.991 1.00 95.31 107 GLU A CA 1
ATOM 858 C C . GLU A 1 107 ? 14.342 8.047 0.890 1.00 95.31 107 GLU A C 1
ATOM 860 O O . GLU A 1 107 ? 14.946 8.694 0.032 1.00 95.31 107 GLU A O 1
ATOM 865 N N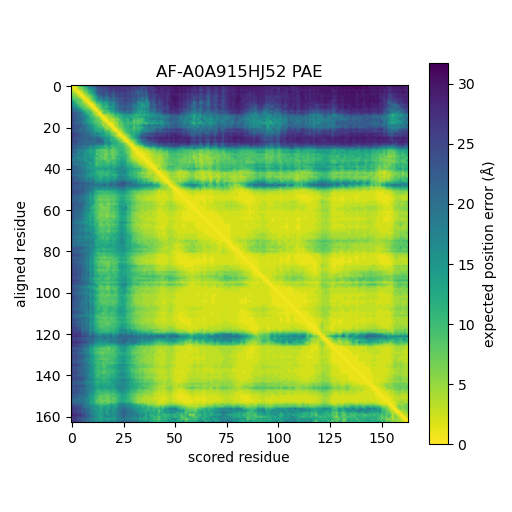 . LYS A 1 108 ? 14.299 6.712 0.861 1.00 92.31 108 LYS A N 1
ATOM 866 C CA . LYS A 1 108 ? 14.947 5.895 -0.178 1.00 92.31 108 LYS A CA 1
ATOM 867 C C . LYS A 1 108 ? 14.183 5.887 -1.510 1.00 92.31 108 LYS A C 1
ATOM 869 O O . LYS A 1 108 ? 14.699 5.385 -2.508 1.00 92.31 108 LYS A O 1
ATOM 874 N N . GLY A 1 109 ? 12.958 6.414 -1.545 1.00 92.50 109 GLY A N 1
ATOM 875 C CA . GLY A 1 109 ? 12.098 6.439 -2.730 1.00 92.50 109 GLY A CA 1
ATOM 876 C C . GLY A 1 109 ? 11.436 5.098 -3.073 1.00 92.50 109 GLY A C 1
ATOM 877 O O . GLY A 1 109 ? 10.820 4.978 -4.133 1.00 92.50 109 GLY A O 1
ATOM 878 N N . THR A 1 110 ? 11.527 4.095 -2.195 1.00 93.75 110 THR A N 1
ATOM 879 C CA . THR A 1 110 ? 10.823 2.808 -2.331 1.00 93.75 110 THR A CA 1
ATOM 880 C C . THR A 1 110 ? 9.305 3.007 -2.253 1.00 93.75 110 THR A C 1
ATOM 882 O O . THR A 1 110 ? 8.548 2.379 -3.001 1.00 93.75 110 THR A O 1
ATOM 885 N N . ILE A 1 111 ? 8.860 3.926 -1.388 1.00 96.56 111 ILE A N 1
ATOM 886 C CA . ILE A 1 111 ? 7.494 4.454 -1.342 1.00 96.56 111 ILE A CA 1
ATOM 887 C C . ILE A 1 111 ? 7.512 5.879 -1.898 1.00 96.56 111 ILE A C 1
ATOM 889 O O . ILE A 1 111 ? 8.153 6.767 -1.351 1.00 96.56 111 ILE A O 1
ATOM 893 N N . SER A 1 112 ? 6.756 6.124 -2.965 1.00 95.75 112 SER A N 1
ATOM 894 C CA . SER A 1 112 ? 6.631 7.458 -3.566 1.00 95.75 112 SER A CA 1
ATOM 895 C C . SER A 1 112 ? 5.617 8.336 -2.834 1.00 95.75 112 SER A C 1
ATOM 897 O O . SER A 1 112 ? 5.702 9.562 -2.884 1.00 95.75 112 SER A O 1
ATOM 899 N N . ARG A 1 113 ? 4.610 7.724 -2.199 1.00 97.00 113 ARG A N 1
ATOM 900 C CA . ARG A 1 113 ? 3.615 8.437 -1.396 1.00 97.00 113 ARG A CA 1
ATOM 901 C C . ARG A 1 113 ? 3.026 7.534 -0.317 1.00 97.00 113 ARG A C 1
ATOM 903 O O . ARG A 1 113 ? 2.503 6.467 -0.628 1.00 97.00 113 ARG A O 1
ATOM 910 N N . LEU A 1 114 ? 3.046 8.007 0.925 1.00 97.31 114 LEU A N 1
ATOM 911 C CA . LEU A 1 114 ? 2.318 7.412 2.042 1.00 97.31 114 LEU A CA 1
ATOM 912 C C . LEU A 1 114 ? 1.086 8.262 2.368 1.00 97.31 114 LEU A C 1
ATOM 914 O O . LEU A 1 114 ? 1.181 9.479 2.517 1.00 97.31 114 LEU A O 1
ATOM 918 N N . LEU A 1 115 ? -0.069 7.616 2.488 1.00 96.44 115 LEU A N 1
ATOM 919 C CA . LEU A 1 115 ? -1.334 8.233 2.866 1.00 96.44 115 LEU A CA 1
ATOM 920 C C . LEU A 1 115 ? -1.867 7.536 4.110 1.00 96.44 115 LEU A C 1
ATOM 922 O O . LEU A 1 115 ? -2.344 6.405 4.034 1.00 96.44 115 LEU A O 1
ATOM 926 N N . VAL A 1 116 ? -1.781 8.222 5.248 1.00 94.38 116 VAL A N 1
ATOM 927 C CA . VAL A 1 116 ? -2.233 7.702 6.543 1.00 94.38 116 VAL A CA 1
ATOM 928 C C . VAL A 1 116 ? -3.623 8.241 6.875 1.00 94.38 116 VAL A C 1
ATOM 930 O O . VAL A 1 116 ? -3.960 9.389 6.561 1.00 94.38 116 VAL A O 1
ATOM 933 N N . SER A 1 117 ? -4.449 7.389 7.474 1.00 93.56 117 SER A N 1
ATOM 934 C CA . SER A 1 117 ? -5.805 7.709 7.926 1.00 93.56 117 SER A CA 1
ATOM 935 C C . SER A 1 117 ? -5.914 7.354 9.407 1.00 93.56 117 SER A C 1
ATOM 937 O O . SER A 1 117 ? -5.613 6.215 9.763 1.00 93.56 117 SER A O 1
ATOM 939 N N . PHE A 1 118 ? -6.318 8.313 10.240 1.00 92.38 118 PHE A N 1
ATOM 940 C CA . PHE A 1 118 ? -6.516 8.116 11.676 1.00 92.38 118 PHE A CA 1
ATOM 941 C C . PHE A 1 118 ? -8.015 8.106 11.977 1.00 92.38 118 PHE A C 1
ATOM 943 O O . PHE A 1 118 ? -8.703 9.099 11.732 1.00 92.38 118 PHE A O 1
ATOM 950 N N . SER A 1 119 ? -8.543 6.983 12.469 1.00 87.69 119 SER A N 1
ATOM 951 C CA . SER A 1 119 ? -9.989 6.846 12.680 1.00 87.69 119 SER A CA 1
ATOM 952 C C . SER A 1 119 ? -10.495 7.468 13.986 1.00 87.69 119 SER A C 1
ATOM 954 O O . SER A 1 119 ? -11.691 7.716 14.084 1.00 87.69 119 SER A O 1
ATOM 956 N N . GLU A 1 120 ? -9.630 7.723 14.975 1.00 86.50 120 GLU A N 1
ATOM 957 C CA . GLU A 1 120 ? -10.018 8.188 16.323 1.00 86.50 120 GLU A CA 1
ATOM 958 C C . GLU A 1 120 ? -9.324 9.487 16.782 1.00 86.50 120 GLU A C 1
ATOM 960 O O . GLU A 1 120 ? -9.529 9.922 17.914 1.00 86.50 120 GLU A O 1
ATOM 965 N N . GLU A 1 121 ? -8.499 10.117 15.944 1.00 78.56 121 GLU A N 1
ATOM 966 C CA . GLU A 1 121 ? -7.690 11.287 16.338 1.00 78.56 121 GLU A CA 1
ATOM 967 C C . GLU A 1 121 ? -8.218 12.622 15.796 1.00 78.56 121 GLU A C 1
ATOM 969 O O . GLU A 1 121 ? -8.045 13.673 16.415 1.00 78.56 121 GLU A O 1
ATOM 974 N N . GLU A 1 122 ? -8.896 12.596 14.649 1.00 71.25 122 GLU A N 1
ATOM 975 C CA . GLU A 1 122 ? -9.490 13.783 14.038 1.00 71.25 122 GLU A CA 1
ATOM 976 C C . GLU A 1 122 ? -10.937 13.990 14.523 1.00 71.25 122 GLU A C 1
ATOM 978 O O . GLU A 1 122 ? -11.627 13.055 14.929 1.00 71.25 122 GLU A O 1
ATOM 983 N N . ARG A 1 123 ? -11.437 15.236 14.448 1.00 71.81 123 ARG A N 1
ATOM 984 C CA . ARG A 1 123 ? -12.867 15.526 14.698 1.00 71.81 123 ARG A CA 1
ATOM 985 C C . ARG A 1 123 ? -13.789 14.772 13.734 1.00 71.81 123 ARG A C 1
ATOM 987 O O . ARG A 1 123 ? -14.955 14.564 14.054 1.00 71.81 123 ARG A O 1
ATOM 994 N N . GLU A 1 124 ? -13.268 14.388 12.572 1.00 73.25 124 GLU A N 1
ATOM 995 C CA . GLU A 1 124 ? -13.947 13.571 11.574 1.00 73.25 124 GLU A CA 1
ATOM 996 C C . GLU A 1 124 ? -13.207 12.240 11.420 1.00 73.25 124 GLU A C 1
ATOM 998 O O . GLU A 1 124 ? -12.004 12.213 11.176 1.00 73.25 124 GLU A O 1
ATOM 1003 N N . MET A 1 125 ? -13.927 11.124 11.552 1.00 76.31 125 MET A N 1
ATOM 1004 C CA . MET A 1 125 ? -13.336 9.794 11.403 1.00 76.31 125 MET A CA 1
ATOM 1005 C C . MET A 1 125 ? -12.819 9.595 9.978 1.00 76.31 125 MET A C 1
ATOM 1007 O O . MET A 1 125 ? -13.585 9.641 9.008 1.00 76.31 125 MET A O 1
ATOM 1011 N N . LYS A 1 126 ? -11.521 9.315 9.844 1.00 84.19 126 LYS A N 1
ATOM 1012 C CA . LYS A 1 126 ? -10.885 9.158 8.541 1.00 84.19 126 LYS A CA 1
ATOM 1013 C C . LYS A 1 126 ? -10.402 7.731 8.305 1.00 84.19 126 LYS A C 1
ATOM 1015 O O . LYS A 1 126 ? -9.478 7.256 8.957 1.00 84.19 126 LYS A O 1
ATOM 1020 N N . TYR A 1 127 ? -10.988 7.075 7.306 1.00 90.12 127 TYR A N 1
ATOM 1021 C CA . TYR A 1 127 ? -10.596 5.740 6.860 1.00 90.12 127 TYR A CA 1
ATOM 1022 C C . TYR A 1 127 ? -9.817 5.779 5.540 1.00 90.12 127 TYR A C 1
ATOM 1024 O O . TYR A 1 127 ? -9.768 6.803 4.851 1.00 90.12 127 TYR A O 1
ATOM 1032 N N . VAL A 1 128 ? -9.226 4.641 5.166 1.00 92.19 128 VAL A N 1
ATOM 1033 C CA . VAL A 1 128 ? -8.417 4.508 3.943 1.00 92.19 128 VAL A CA 1
ATOM 1034 C C . VAL A 1 128 ? -9.206 4.873 2.683 1.00 92.19 128 VAL A C 1
ATOM 1036 O O . VAL A 1 128 ? -8.672 5.569 1.821 1.00 92.19 128 VAL A O 1
ATOM 1039 N N . GLN A 1 129 ? -10.493 4.524 2.615 1.00 92.00 129 GLN A N 1
ATOM 1040 C CA . GLN A 1 129 ? -11.385 4.869 1.508 1.00 92.00 129 GLN A CA 1
ATOM 1041 C C . GLN A 1 129 ? -11.590 6.381 1.353 1.00 92.00 129 GLN A C 1
ATOM 1043 O O . GLN A 1 129 ? -11.658 6.871 0.229 1.00 92.00 129 GLN A O 1
ATOM 1048 N N . HIS A 1 130 ? -11.575 7.161 2.441 1.00 92.75 130 HIS A N 1
ATOM 1049 C CA . HIS A 1 130 ? -11.652 8.623 2.347 1.00 92.75 130 HIS A CA 1
ATOM 1050 C C . HIS A 1 130 ? -10.408 9.204 1.666 1.00 92.75 130 HIS A C 1
ATOM 1052 O O . HIS A 1 130 ? -10.517 10.107 0.837 1.00 92.75 130 HIS A O 1
ATOM 1058 N N . ASN A 1 131 ? -9.220 8.666 1.965 1.00 93.56 131 ASN A N 1
ATOM 1059 C CA . ASN A 1 131 ? -8.005 9.042 1.245 1.00 93.56 131 ASN A CA 1
ATOM 1060 C C . ASN A 1 131 ? -8.062 8.575 -0.219 1.00 93.56 131 ASN A C 1
ATOM 1062 O O . ASN A 1 131 ? -7.715 9.349 -1.105 1.00 93.56 131 ASN A O 1
ATOM 1066 N N . ILE A 1 132 ? -8.545 7.363 -0.506 1.00 93.88 132 ILE A N 1
ATOM 1067 C CA . ILE A 1 132 ? -8.699 6.883 -1.890 1.00 93.88 132 ILE A CA 1
ATOM 1068 C C . ILE A 1 132 ? -9.615 7.816 -2.693 1.00 93.88 132 ILE A C 1
ATOM 1070 O O . ILE A 1 132 ? -9.236 8.232 -3.784 1.00 93.88 132 ILE A O 1
ATOM 1074 N N . LEU A 1 133 ? -10.765 8.213 -2.139 1.00 94.31 133 LEU A N 1
ATOM 1075 C CA . LEU A 1 133 ? -11.690 9.156 -2.776 1.00 94.31 133 LEU A CA 1
ATOM 1076 C C . LEU A 1 133 ? -11.049 10.531 -2.981 1.00 94.31 133 LEU A C 1
ATOM 1078 O O . LEU A 1 133 ? -11.124 11.087 -4.075 1.00 94.31 133 LEU A O 1
ATOM 1082 N N . LYS A 1 134 ? -10.356 11.055 -1.963 1.00 95.12 134 LYS A N 1
ATOM 1083 C CA . LYS A 1 134 ? -9.654 12.344 -2.039 1.00 95.12 134 LYS A CA 1
ATOM 1084 C C . LYS A 1 134 ? -8.624 12.383 -3.170 1.00 95.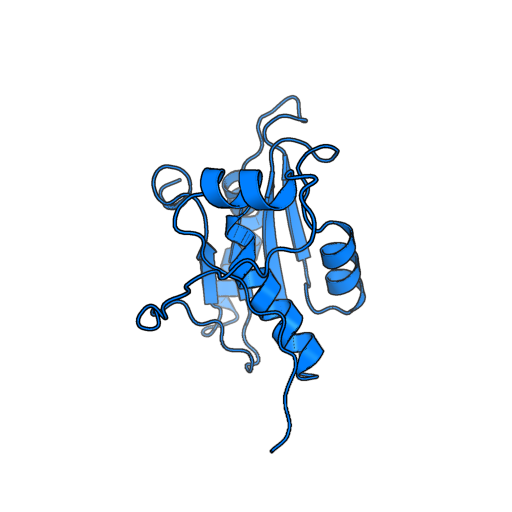12 134 LYS A C 1
ATOM 1086 O O . LYS A 1 134 ? -8.485 13.408 -3.829 1.00 95.12 134 LYS A O 1
ATOM 1091 N N . TYR A 1 135 ? -7.909 11.283 -3.393 1.00 95.62 135 TYR A N 1
ATOM 1092 C CA . TYR A 1 135 ? -6.909 11.164 -4.456 1.00 95.62 135 TYR A CA 1
ATOM 1093 C C . TYR A 1 135 ? -7.437 10.431 -5.699 1.00 95.62 135 TYR A C 1
ATOM 1095 O O . TYR A 1 135 ? -6.653 10.049 -6.569 1.00 95.62 135 TYR A O 1
ATOM 1103 N N . GLY A 1 136 ? -8.758 10.257 -5.815 1.0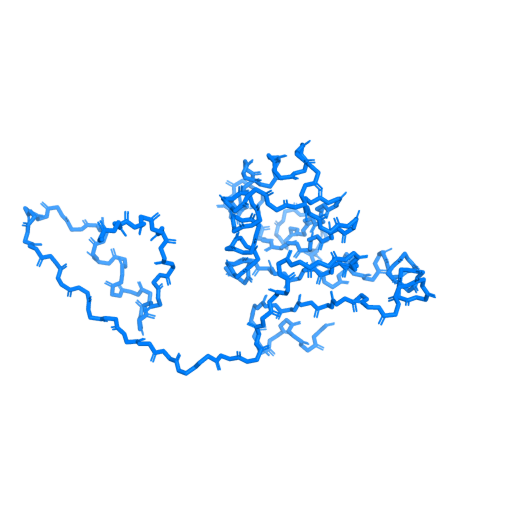0 95.19 136 GLY A N 1
ATOM 1104 C CA . GLY A 1 136 ? -9.389 9.455 -6.861 1.00 95.19 136 GLY A CA 1
ATOM 1105 C C . GLY A 1 136 ? -9.043 9.935 -8.267 1.00 95.19 136 GLY A C 1
ATOM 1106 O O . GLY A 1 136 ? -8.708 9.127 -9.128 1.00 95.19 136 GLY A O 1
ATOM 1107 N N . GLU A 1 137 ? -9.017 11.249 -8.497 1.00 96.31 137 GLU A N 1
ATOM 1108 C CA . GLU A 1 137 ? -8.622 11.805 -9.797 1.00 96.31 137 GLU A CA 1
ATOM 1109 C C . GLU A 1 137 ? -7.173 11.474 -10.176 1.00 96.31 137 GLU A C 1
ATOM 1111 O O . GLU A 1 137 ? -6.882 11.190 -11.338 1.00 96.31 137 GLU A O 1
ATOM 1116 N N . GLU A 1 138 ? -6.247 11.515 -9.215 1.00 95.94 138 GLU A N 1
ATOM 1117 C CA . GLU A 1 138 ? -4.845 11.153 -9.444 1.00 95.94 138 GLU A CA 1
ATOM 1118 C C . GLU A 1 138 ? -4.713 9.654 -9.717 1.00 95.94 138 GLU A C 1
ATOM 1120 O O . GLU A 1 138 ? -3.999 9.263 -10.640 1.00 95.94 138 GLU A O 1
ATOM 1125 N N . ILE A 1 139 ? -5.456 8.822 -8.981 1.00 94.38 139 ILE A N 1
ATOM 1126 C CA . ILE A 1 139 ? -5.515 7.374 -9.202 1.00 94.38 139 ILE A CA 1
ATOM 1127 C C . ILE A 1 139 ? -6.033 7.062 -10.607 1.00 94.38 139 ILE A C 1
ATOM 1129 O O . ILE A 1 139 ? -5.395 6.305 -11.333 1.00 94.38 139 ILE A O 1
ATOM 1133 N N . VAL A 1 140 ? -7.131 7.692 -11.034 1.00 94.38 140 VAL A N 1
ATOM 1134 C CA . VAL A 1 140 ? -7.685 7.525 -12.387 1.00 94.38 140 VAL A CA 1
ATOM 1135 C C . VAL A 1 140 ? -6.688 7.985 -13.452 1.00 94.38 140 VAL A C 1
ATOM 1137 O O . VAL A 1 140 ? -6.501 7.306 -14.459 1.00 94.38 140 VAL A O 1
ATOM 1140 N N . LYS A 1 141 ? -5.978 9.099 -13.230 1.00 94.94 141 LYS A N 1
ATOM 1141 C CA . LYS A 1 141 ? -4.912 9.551 -14.140 1.00 94.94 141 LYS A CA 1
ATOM 1142 C C . LYS A 1 141 ? -3.760 8.549 -14.227 1.00 94.94 141 LYS A C 1
ATOM 1144 O O . LYS A 1 141 ? -3.209 8.391 -15.311 1.00 94.94 141 LYS A O 1
ATOM 1149 N N . MET A 1 142 ? -3.381 7.899 -13.126 1.00 93.50 142 MET A N 1
ATOM 1150 C CA . MET A 1 142 ? -2.354 6.851 -13.131 1.00 93.50 142 MET A CA 1
ATOM 1151 C C . MET A 1 142 ? -2.839 5.601 -13.869 1.00 93.50 142 MET A C 1
ATOM 1153 O O . MET A 1 142 ? -2.114 5.092 -14.717 1.00 93.50 142 MET A O 1
ATOM 1157 N N . LEU A 1 143 ? -4.079 5.168 -13.620 1.00 91.12 143 LEU A N 1
ATOM 1158 C CA . LEU A 1 143 ? -4.703 4.037 -14.317 1.00 91.12 143 LEU A CA 1
ATOM 1159 C C . LEU A 1 143 ? -4.750 4.253 -15.834 1.00 91.12 143 LEU A C 1
ATOM 1161 O O . LEU A 1 143 ? -4.432 3.344 -16.586 1.00 91.12 143 LEU A O 1
ATOM 1165 N N . ASN A 1 144 ? -5.070 5.468 -16.284 1.00 92.19 144 ASN A N 1
ATOM 1166 C CA . ASN A 1 144 ? -5.115 5.798 -17.712 1.00 92.19 144 ASN A CA 1
ATOM 1167 C C . ASN A 1 144 ? -3.729 5.918 -18.374 1.00 92.19 144 ASN A C 1
ATOM 1169 O O . ASN A 1 144 ? -3.649 5.987 -19.597 1.00 92.19 144 ASN A O 1
ATOM 1173 N N . LYS A 1 145 ? -2.648 6.033 -17.593 1.00 91.69 145 LYS A N 1
ATOM 1174 C CA . LYS A 1 145 ? -1.276 6.200 -18.105 1.00 91.69 145 LYS A CA 1
ATOM 1175 C C . LYS A 1 145 ? -0.459 4.912 -18.082 1.00 91.69 145 LYS A C 1
ATOM 1177 O O . LYS A 1 145 ? 0.534 4.828 -18.798 1.00 91.69 145 LYS A O 1
ATOM 1182 N N . ASP A 1 146 ? -0.824 3.964 -17.227 1.00 88.75 146 ASP A N 1
ATOM 1183 C CA . ASP A 1 146 ? -0.058 2.751 -16.969 1.00 88.75 146 ASP A CA 1
ATOM 1184 C C . ASP A 1 146 ? -0.984 1.530 -16.991 1.00 88.75 146 ASP A C 1
ATOM 1186 O O . ASP A 1 146 ? -1.575 1.158 -15.976 1.00 88.75 146 ASP A O 1
ATOM 1190 N N . ASP A 1 147 ? -1.047 0.870 -18.151 1.00 86.25 147 ASP A N 1
ATOM 1191 C CA . ASP A 1 147 ? -1.820 -0.362 -18.383 1.00 86.25 147 ASP A CA 1
ATOM 1192 C C . ASP A 1 147 ? -1.364 -1.545 -17.504 1.00 86.25 147 ASP A C 1
ATOM 1194 O O . ASP A 1 147 ? -1.967 -2.622 -17.507 1.00 86.25 147 ASP A O 1
ATOM 1198 N N . HIS A 1 148 ? -0.262 -1.392 -16.768 1.00 88.56 148 HIS A N 1
ATOM 1199 C CA . HIS A 1 148 ? 0.298 -2.407 -15.884 1.00 88.56 148 HIS A CA 1
ATOM 1200 C C . HIS A 1 148 ? 0.193 -2.035 -14.402 1.00 88.56 148 HIS A C 1
ATOM 1202 O O . HIS A 1 148 ? 0.692 -2.782 -13.544 1.00 88.56 148 HIS A O 1
ATOM 1208 N N . LEU A 1 149 ? -0.472 -0.921 -14.081 1.00 91.56 149 LEU A N 1
ATOM 1209 C CA . LEU A 1 149 ? -0.765 -0.534 -12.710 1.00 91.56 149 LEU A CA 1
ATOM 1210 C C . LEU A 1 149 ? -1.490 -1.673 -11.989 1.00 91.56 149 LEU A C 1
ATOM 1212 O O . LEU A 1 149 ? -2.449 -2.261 -12.483 1.00 91.56 149 LEU A O 1
ATOM 1216 N N . SER A 1 150 ? -0.998 -2.010 -10.800 1.00 91.56 150 SER A N 1
ATOM 1217 C CA . SER A 1 150 ? -1.565 -3.074 -9.972 1.00 91.56 150 SER A CA 1
ATOM 1218 C C . SER A 1 150 ? -2.024 -2.519 -8.629 1.00 91.56 150 SER A C 1
ATOM 1220 O O . SER A 1 150 ? -1.252 -1.845 -7.940 1.00 91.56 150 SER A O 1
ATOM 1222 N N . VAL A 1 151 ? -3.263 -2.839 -8.257 1.00 93.38 151 VAL A N 1
ATOM 1223 C CA . VAL A 1 151 ? -3.865 -2.482 -6.967 1.00 93.38 151 VAL A CA 1
ATOM 1224 C C . VAL A 1 151 ? -3.893 -3.711 -6.067 1.00 93.38 151 VAL A C 1
ATOM 1226 O O . VAL A 1 151 ? -4.358 -4.774 -6.477 1.00 93.38 151 VAL A O 1
ATOM 1229 N N . TYR A 1 152 ? -3.405 -3.567 -4.838 1.00 93.56 152 TYR A N 1
ATOM 1230 C CA . TYR A 1 152 ? -3.406 -4.621 -3.832 1.00 93.56 152 TYR A CA 1
ATOM 1231 C C . TYR A 1 152 ? -4.121 -4.134 -2.579 1.00 93.56 152 TYR A C 1
ATOM 1233 O O . TYR A 1 152 ? -3.756 -3.106 -2.018 1.00 93.56 152 TYR A O 1
ATOM 1241 N N . VAL A 1 153 ? -5.101 -4.910 -2.119 1.00 93.94 153 VAL A N 1
ATOM 1242 C CA . VAL A 1 153 ? -5.865 -4.632 -0.899 1.00 93.94 153 VAL A CA 1
ATOM 1243 C C . VAL A 1 153 ? -5.667 -5.788 0.073 1.00 93.94 153 VAL A C 1
ATOM 1245 O O . VAL A 1 153 ? -5.844 -6.951 -0.296 1.00 93.94 153 VAL A O 1
ATOM 1248 N N . CYS A 1 154 ? -5.279 -5.487 1.309 1.00 92.06 154 CYS A N 1
ATOM 1249 C CA . CYS A 1 154 ? -5.154 -6.470 2.378 1.00 92.06 154 CYS A CA 1
ATOM 1250 C C . CYS A 1 154 ? -5.662 -5.885 3.698 1.00 92.06 154 CYS A C 1
ATOM 1252 O O . CYS A 1 154 ? -5.363 -4.748 4.037 1.00 92.06 154 CYS A O 1
ATOM 1254 N N . GLY A 1 155 ? -6.446 -6.649 4.452 1.00 87.06 155 GLY A N 1
ATOM 1255 C CA . GLY A 1 155 ? -7.023 -6.196 5.715 1.00 87.06 155 GLY A CA 1
ATOM 1256 C C . GLY A 1 155 ? -8.307 -6.944 6.041 1.00 87.06 155 GLY A C 1
ATOM 1257 O O . GLY A 1 155 ? -8.518 -8.056 5.549 1.00 87.06 155 GLY A O 1
ATOM 1258 N N . ASP A 1 156 ? -9.155 -6.343 6.877 1.00 81.12 156 ASP A N 1
ATOM 1259 C CA . ASP A 1 156 ? -10.434 -6.942 7.261 1.00 81.12 156 ASP A CA 1
ATOM 1260 C C . ASP A 1 156 ? -11.361 -7.101 6.046 1.00 81.12 156 ASP A C 1
ATOM 1262 O O . ASP A 1 156 ? -11.835 -6.132 5.453 1.00 81.12 156 ASP A O 1
ATOM 1266 N N . ALA A 1 157 ? -11.634 -8.357 5.697 1.00 66.00 157 ALA A N 1
ATOM 1267 C CA . ALA A 1 157 ? -12.452 -8.713 4.551 1.00 66.00 157 ALA A CA 1
ATOM 1268 C C . ALA A 1 157 ? -13.948 -8.436 4.741 1.00 66.00 157 ALA A C 1
ATOM 1270 O O . ALA A 1 157 ? -14.671 -8.393 3.750 1.00 66.00 157 ALA A O 1
ATOM 1271 N N . LYS A 1 158 ? -14.428 -8.293 5.985 1.00 62.53 158 LYS A N 1
ATOM 1272 C CA . LYS A 1 158 ? -15.867 -8.164 6.256 1.00 62.53 158 LYS A CA 1
ATOM 1273 C C . LYS A 1 158 ? -16.377 -6.739 6.096 1.00 62.53 158 LYS A C 1
ATOM 1275 O O . LYS A 1 158 ? -17.481 -6.565 5.591 1.00 62.53 158 LYS A O 1
ATOM 1280 N N . ASN A 1 159 ? -15.581 -5.760 6.514 1.00 69.44 159 ASN A N 1
ATOM 1281 C CA . ASN A 1 159 ? -15.992 -4.359 6.532 1.00 69.44 159 ASN A CA 1
ATOM 1282 C C . ASN A 1 159 ? -15.179 -3.531 5.529 1.00 69.44 159 ASN A C 1
ATOM 1284 O O . ASN A 1 159 ? -15.752 -2.894 4.661 1.00 69.44 159 ASN A O 1
ATOM 1288 N N . MET A 1 160 ? -13.845 -3.629 5.550 1.00 75.25 160 MET A N 1
ATOM 1289 C CA . MET A 1 160 ? -12.998 -2.723 4.766 1.00 75.25 160 MET A CA 1
ATOM 1290 C C . MET A 1 160 ? -12.969 -3.023 3.265 1.00 75.25 160 MET A C 1
ATOM 1292 O O . MET A 1 160 ? -12.963 -2.099 2.472 1.00 75.25 160 MET A O 1
ATOM 1296 N N . ILE A 1 161 ? -12.957 -4.294 2.848 1.00 65.00 161 ILE A N 1
ATOM 1297 C CA . ILE A 1 161 ? -12.847 -4.628 1.410 1.00 65.00 161 ILE A CA 1
ATOM 1298 C C . ILE A 1 161 ? -14.092 -4.205 0.611 1.00 65.00 161 ILE A C 1
ATOM 1300 O O . ILE A 1 161 ? -14.010 -4.024 -0.603 1.00 65.00 161 ILE A O 1
ATOM 1304 N N . LYS A 1 162 ? -15.251 -4.113 1.271 1.00 63.28 162 LYS A N 1
ATOM 1305 C CA . LYS A 1 162 ? -16.518 -3.778 0.618 1.00 63.28 162 LYS A CA 1
ATOM 1306 C C . LYS A 1 162 ? -16.708 -2.266 0.441 1.00 63.28 162 LYS A C 1
ATOM 1308 O O . LYS A 1 162 ? -17.396 -1.879 -0.504 1.00 63.28 162 LYS A O 1
ATOM 1313 N N . ASP A 1 163 ? -16.154 -1.478 1.356 1.00 65.50 163 ASP A N 1
ATOM 1314 C CA . ASP A 1 163 ? -16.304 -0.020 1.441 1.00 65.50 163 ASP A CA 1
ATOM 1315 C C . ASP A 1 163 ? -15.317 0.725 0.525 1.00 65.50 163 ASP A C 1
ATOM 1317 O O . ASP A 1 163 ? -15.702 1.803 0.015 1.00 65.50 163 ASP A O 1
#

Solvent-accessible surface area (backbone atoms only — not comparable to full-atom values): 10042 Å² total; per-residue (Å²): 141,80,88,78,90,67,95,70,91,78,82,72,98,43,74,67,69,52,52,60,70,74,69,56,93,64,75,89,64,84,78,82,81,90,79,78,89,71,81,84,70,90,85,71,82,74,78,73,58,90,37,38,36,41,39,37,17,41,53,80,28,30,53,68,55,52,56,49,53,52,47,33,61,75,70,68,49,70,60,34,84,38,23,37,37,35,31,25,34,46,32,76,92,80,50,50,74,62,54,70,59,51,52,52,32,40,76,72,46,53,34,65,40,81,45,80,18,36,45,68,68,50,100,58,70,30,47,48,58,58,54,49,60,74,44,36,70,61,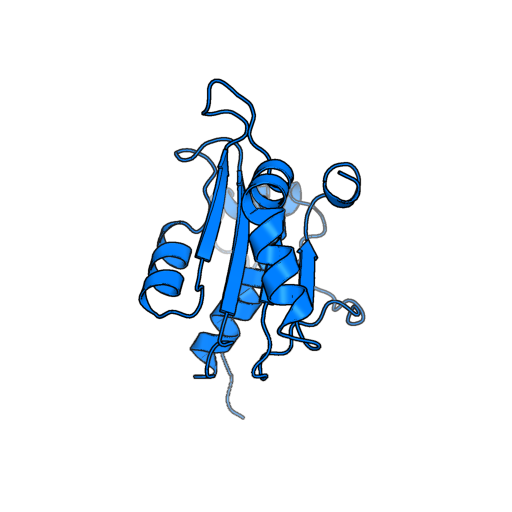51,51,54,48,54,77,72,34,97,61,51,44,80,45,80,39,52,60,72,85,60,62,72,77,102

InterPro domains:
  IPR001433 Oxidoreductase FAD/NAD(P)-binding [PF00175] (55-162)
  IPR001709 Flavoprotein pyridine nucleotide cytochrome reductase [PR00371] (54-73)
  IPR001709 Flavoprotein pyridine nucleotide cytochrome reductase [PR00371] (81-90)
  IPR001709 Flavoprotein pyridine nucleotide cytochrome reductase [PR00371] (94-105)
  IPR001709 Flavoprotein pyridine nucleotide cytochrome reductase [PR00371] (125-141)
  IPR001709 Flavoprotein pyridine nucleotide cytochrome reductase [PR00371] (150-158)
  IPR039261 Ferredoxin-NADP reductase (FNR), nucleotide-binding domain [G3DSA:3.40.50.80] (43-163)
  IPR039261 Ferredoxin-NADP reductase (FNR), nucleotide-binding domain [SSF52343] (42-163)

Secondary structure (DSSP, 8-state):
------------S-HHHHHHHHH-------------PPPPPS----SS-S--EEEE--GGGGHHHHHHHHHHHHTTPPPPS-EEEEEEES-TTTT-TTHHHHHHHHHTTSSSEEEEEESSSSSS---HHHHHHHTHHHHHHHHTT-TT-EEEE-S-TTTTTT-

Foldseek 3Di:
DDDDDDPDDADDPDPVVVVCVVPDPDDCPPDDDDGDDDDDDPPDDDLDDQAAEAAEAEACQCVVVVVSLVCNVVVVHDAHPAYEYQYEDADPVPGPPCPVVVVVCCVVVNHVYYHYFHQHPDPHGGDSVNVCVVCVVVVVVSVVVGVRYDYYHTDDPPPPVVD

Radius of gyration: 18.03 Å; Cα contacts (8 Å, |Δi|>4): 196; chains: 1; bounding box: 42×41×51 Å

Sequence (163 aa):
MRRSSIAQNFKACCPDCFHDLSVSPVKPLMLTIHVYWKKPSNFRLKLNGNSTRLLIGPGVGVAPFVSYLENIEADGLKPPPVTWLFFGCRKKDEDFILKENFDEWIEKGTISRLLVSFSEEEREMKYVQHNILKYGEEIVKMLNKDDHLSVYVCGDAKNMIKD

Mean predicted aligned error: 9.7 Å

pLDDT: mean 81.03, std 18.08, range [26.84, 97.56]